Protein AF-A0A9E3ATW0-F1 (afdb_monomer_lite)

Secondary structure (DSSP, 8-state):
----THHHHHHHHHHHHHHHHHHHHHHHHHHTTSTTS--SHHHHHHHH-HHHHHHHHHHHHHHHHHHHHHHHHHHHHHHHHHHT-GGGGGG-

Structure (mmCIF, N/CA/C/O backbone):
data_AF-A0A9E3ATW0-F1
#
_entry.id   AF-A0A9E3ATW0-F1
#
loop_
_atom_site.group_PDB
_atom_site.id
_atom_site.type_symbol
_atom_site.label_atom_id
_atom_site.label_alt_id
_atom_site.label_comp_id
_atom_site.label_asym_id
_atom_site.label_entity_id
_atom_site.label_seq_id
_atom_site.pdbx_PDB_ins_code
_atom_site.Cartn_x
_atom_site.Cartn_y
_atom_site.Cartn_z
_atom_site.occupancy
_atom_site.B_iso_or_equiv
_atom_site.auth_seq_id
_atom_site.auth_comp_id
_atom_site.auth_asym_id
_atom_site.auth_atom_id
_atom_site.pdbx_PDB_model_num
ATOM 1 N N . MET A 1 1 ? 36.722 9.063 16.324 1.00 50.62 1 MET A N 1
ATOM 2 C CA . MET A 1 1 ? 35.444 9.549 16.896 1.00 50.62 1 MET A CA 1
ATOM 3 C C . MET A 1 1 ? 34.434 8.403 16.854 1.00 50.62 1 MET A C 1
ATOM 5 O O . MET A 1 1 ? 34.062 7.987 15.764 1.00 50.62 1 MET A O 1
ATOM 9 N N . LYS A 1 2 ? 34.054 7.812 17.998 1.00 58.03 2 LYS A N 1
ATOM 10 C CA . LYS A 1 2 ? 33.007 6.772 18.049 1.00 58.03 2 LYS A CA 1
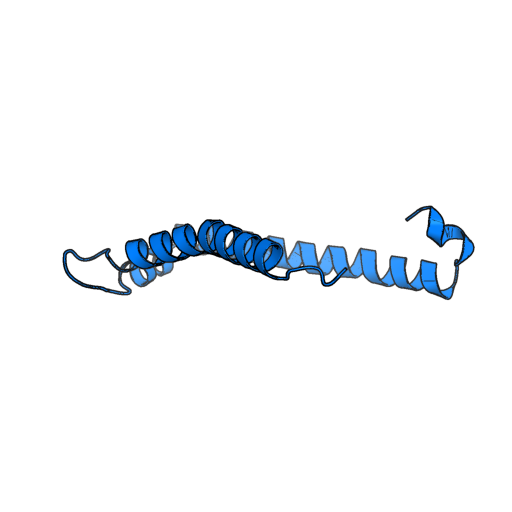ATOM 11 C C . LYS A 1 2 ? 31.664 7.471 17.833 1.00 58.03 2 LYS A C 1
ATOM 13 O O . LYS A 1 2 ? 31.165 8.117 18.746 1.00 58.03 2 LYS A O 1
ATOM 18 N N . SER A 1 3 ? 31.129 7.408 16.615 1.00 66.94 3 SER A N 1
ATOM 19 C CA . SER A 1 3 ? 29.799 7.947 16.323 1.00 66.94 3 SER A CA 1
ATOM 20 C C . SER A 1 3 ? 28.778 7.243 17.219 1.00 66.94 3 SER A C 1
ATOM 22 O O . SER A 1 3 ? 28.642 6.016 17.172 1.00 66.94 3 SER A O 1
ATOM 24 N N . SER A 1 4 ? 28.122 8.004 18.095 1.00 76.06 4 SER A N 1
ATOM 25 C CA . SER A 1 4 ? 27.060 7.480 18.948 1.00 76.06 4 SER A CA 1
ATOM 26 C C . SER A 1 4 ? 25.891 7.067 18.059 1.00 76.06 4 SER A C 1
ATOM 28 O O . SER A 1 4 ? 25.271 7.901 17.402 1.00 76.06 4 SER A O 1
ATOM 30 N N . ARG A 1 5 ? 25.571 5.769 18.040 1.00 83.25 5 ARG A N 1
ATOM 31 C CA . ARG A 1 5 ? 24.447 5.219 17.262 1.00 83.25 5 ARG A CA 1
ATOM 32 C C . ARG A 1 5 ? 23.075 5.637 17.812 1.00 83.25 5 ARG A C 1
ATOM 34 O O . ARG A 1 5 ? 22.063 5.270 17.230 1.00 83.25 5 ARG A O 1
ATOM 41 N N . PHE A 1 6 ? 23.026 6.395 18.907 1.00 90.06 6 PHE A N 1
ATOM 42 C CA . PHE A 1 6 ? 21.786 6.771 19.583 1.00 90.06 6 PHE A CA 1
ATOM 43 C C . PHE A 1 6 ? 20.873 7.660 18.723 1.00 90.06 6 PHE A C 1
ATOM 45 O O . PHE A 1 6 ? 19.688 7.369 18.598 1.00 90.06 6 PHE A O 1
ATOM 52 N N . GLY A 1 7 ? 21.421 8.690 18.067 1.00 92.75 7 GLY A N 1
ATOM 53 C CA . GLY A 1 7 ? 20.641 9.610 17.224 1.00 92.75 7 GLY A CA 1
ATOM 54 C C . GLY A 1 7 ? 19.879 8.911 16.086 1.00 92.75 7 GLY A C 1
ATOM 55 O O . GLY A 1 7 ? 18.665 9.086 15.984 1.00 92.75 7 GLY A O 1
ATOM 56 N N . PRO A 1 8 ? 20.542 8.067 15.269 1.00 94.62 8 PRO A N 1
ATOM 57 C CA . PRO A 1 8 ? 19.867 7.284 14.234 1.00 94.62 8 PRO A CA 1
ATOM 58 C C . PRO A 1 8 ? 18.754 6.372 14.767 1.00 94.62 8 PRO A C 1
ATOM 60 O O . PRO A 1 8 ? 17.688 6.302 14.164 1.00 94.62 8 PRO A O 1
ATOM 63 N N . TRP A 1 9 ? 18.957 5.707 15.910 1.00 95.25 9 TRP A N 1
ATOM 64 C CA . TRP A 1 9 ? 17.927 4.848 16.509 1.00 95.25 9 TRP A CA 1
ATOM 65 C C . TRP A 1 9 ? 16.701 5.634 16.976 1.00 95.25 9 TRP A C 1
ATOM 67 O O . TRP A 1 9 ? 15.577 5.184 16.761 1.00 95.25 9 TRP A O 1
ATOM 77 N N . VAL A 1 10 ? 16.897 6.824 17.553 1.00 96.56 10 VAL A N 1
ATOM 78 C CA . VAL A 1 10 ? 15.790 7.721 17.919 1.00 96.56 10 VAL A CA 1
ATOM 79 C C . VAL A 1 10 ? 15.022 8.169 16.673 1.00 96.56 10 VAL A C 1
ATOM 81 O O . VAL A 1 10 ? 13.795 8.113 16.665 1.00 96.56 10 VAL A O 1
ATOM 84 N N . ALA A 1 11 ? 15.719 8.542 15.596 1.00 96.06 11 ALA A N 1
ATOM 85 C CA . ALA A 1 11 ? 15.076 8.926 14.338 1.00 96.06 11 ALA A CA 1
ATOM 86 C C . ALA A 1 11 ? 14.249 7.777 13.732 1.00 96.06 11 ALA A C 1
ATOM 88 O O . ALA A 1 11 ? 13.113 7.993 13.314 1.00 96.06 11 ALA A O 1
ATOM 89 N N . ILE A 1 12 ?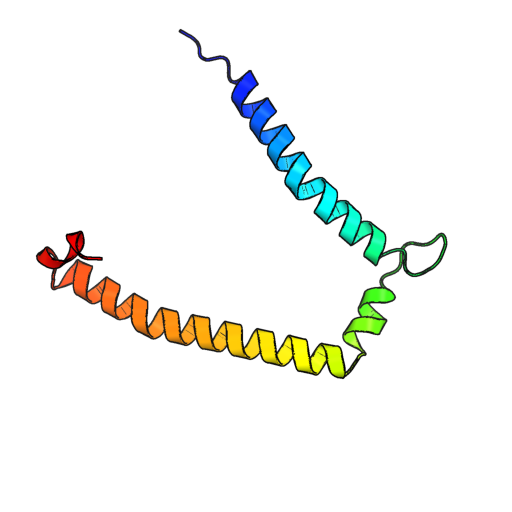 14.779 6.547 13.746 1.00 96.81 12 ILE A N 1
ATOM 90 C CA . ILE A 1 12 ? 14.052 5.349 13.303 1.00 96.81 12 ILE A CA 1
ATOM 91 C C . ILE A 1 12 ? 12.817 5.109 14.174 1.00 96.81 12 ILE A C 1
ATOM 93 O O . ILE A 1 12 ? 11.744 4.847 13.633 1.00 96.81 12 ILE A O 1
ATOM 97 N N . ALA A 1 13 ? 12.937 5.212 15.500 1.00 97.31 13 ALA A N 1
ATOM 98 C CA . ALA A 1 13 ? 11.816 5.006 16.414 1.00 97.31 13 ALA A CA 1
ATOM 99 C C . A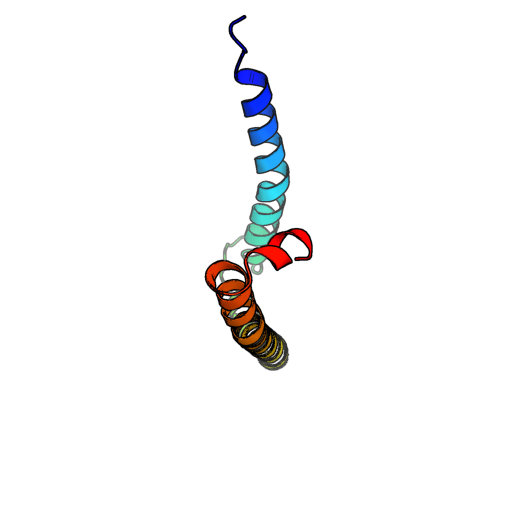LA A 1 13 ? 10.695 6.027 16.169 1.00 97.31 13 ALA A C 1
ATOM 101 O O . ALA A 1 13 ? 9.532 5.642 16.061 1.00 97.31 13 ALA A O 1
ATOM 102 N N . ILE A 1 14 ? 11.046 7.306 16.005 1.00 98.06 14 ILE A N 1
ATOM 103 C CA . ILE A 1 14 ? 10.083 8.375 15.715 1.00 98.06 14 ILE A CA 1
ATOM 104 C C . ILE A 1 14 ? 9.427 8.159 14.351 1.00 98.06 14 ILE A C 1
ATOM 106 O O . ILE A 1 14 ? 8.204 8.200 14.261 1.00 98.06 14 ILE A O 1
ATOM 110 N N . GLY A 1 15 ? 10.210 7.886 13.302 1.00 97.69 15 GLY A N 1
ATOM 111 C CA . GLY A 1 15 ? 9.667 7.619 11.968 1.00 97.69 15 GLY A CA 1
ATOM 112 C C . G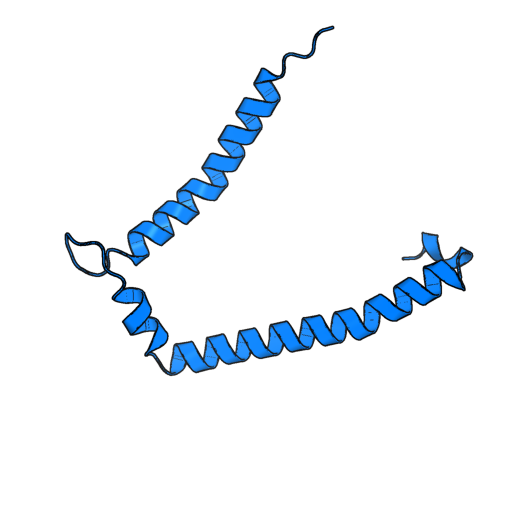LY A 1 15 ? 8.730 6.411 11.970 1.00 97.69 15 GLY A C 1
ATOM 113 O O . GLY A 1 15 ? 7.620 6.475 11.453 1.00 97.69 15 GLY A O 1
ATOM 114 N N . THR A 1 16 ? 9.131 5.332 12.641 1.00 98.00 16 THR A N 1
ATOM 115 C CA . THR A 1 16 ? 8.313 4.122 12.780 1.00 98.00 16 THR A CA 1
ATOM 116 C C . THR A 1 16 ? 7.011 4.415 13.517 1.00 98.00 16 THR A C 1
ATOM 118 O O . THR A 1 16 ? 5.948 4.032 13.040 1.00 98.00 16 THR A O 1
ATOM 121 N N . ALA A 1 17 ? 7.066 5.126 14.645 1.00 98.19 17 ALA A N 1
ATOM 122 C CA . ALA A 1 17 ? 5.877 5.512 15.396 1.00 98.19 17 ALA A CA 1
ATOM 123 C C . ALA A 1 17 ? 4.943 6.396 14.555 1.00 98.19 17 ALA A C 1
ATOM 125 O O . ALA A 1 17 ? 3.739 6.152 14.518 1.00 98.19 17 ALA A O 1
ATOM 126 N N . TYR A 1 18 ? 5.499 7.367 13.828 1.00 97.62 18 TYR A N 1
ATOM 127 C CA . TYR A 1 18 ? 4.749 8.274 12.962 1.00 97.62 18 TYR A CA 1
ATOM 128 C C . TYR A 1 18 ? 3.968 7.536 11.864 1.00 97.62 18 TYR A C 1
ATOM 130 O O . TYR A 1 18 ? 2.817 7.878 11.610 1.00 97.62 18 TYR A O 1
ATOM 138 N N . PHE A 1 19 ? 4.552 6.500 11.250 1.00 97.19 19 PHE A N 1
ATOM 139 C CA . PHE A 1 19 ? 3.870 5.711 10.216 1.00 97.19 19 PHE A CA 1
ATOM 140 C C . PHE A 1 19 ? 2.975 4.598 10.779 1.00 97.19 19 PHE A C 1
ATOM 142 O O . PHE A 1 19 ? 1.873 4.388 10.276 1.00 97.19 19 PHE A O 1
ATOM 149 N N . LEU A 1 20 ? 3.414 3.872 11.812 1.00 98.00 20 LEU A N 1
ATOM 150 C CA . LEU A 1 20 ? 2.698 2.690 12.303 1.00 98.00 20 LEU A CA 1
ATOM 151 C C . LEU A 1 20 ? 1.538 3.023 13.236 1.00 98.00 20 LEU A C 1
ATOM 153 O O . LEU A 1 20 ? 0.520 2.339 13.169 1.00 98.00 20 LEU A O 1
ATOM 157 N N . ILE A 1 21 ? 1.645 4.049 14.087 1.00 98.25 21 ILE A N 1
ATOM 158 C CA . ILE A 1 21 ? 0.565 4.384 15.030 1.00 98.25 21 ILE A CA 1
ATOM 159 C C . ILE A 1 21 ? -0.748 4.693 14.285 1.00 98.25 21 ILE A C 1
ATOM 161 O O . ILE A 1 21 ? -1.766 4.100 14.648 1.00 98.25 21 ILE A O 1
ATOM 165 N N . PRO A 1 22 ? -0.771 5.521 13.219 1.00 97.94 22 PRO A N 1
ATOM 166 C CA . PRO A 1 22 ? -1.993 5.754 12.446 1.00 97.94 22 PRO A CA 1
ATOM 167 C C . PRO A 1 22 ? -2.550 4.489 11.775 1.00 97.94 22 PRO A C 1
ATOM 169 O O . PRO A 1 22 ? -3.764 4.285 11.742 1.00 97.94 22 PRO A O 1
ATOM 172 N N . LEU A 1 23 ? -1.684 3.606 11.269 1.00 97.69 23 LEU A N 1
ATOM 173 C CA . LEU A 1 23 ? -2.111 2.341 10.658 1.00 97.69 23 LEU A CA 1
ATOM 174 C C . LEU A 1 23 ? -2.742 1.401 11.691 1.00 97.69 23 LEU A C 1
ATOM 176 O O . LEU A 1 23 ? -3.799 0.825 11.448 1.00 97.69 23 LEU A O 1
ATOM 180 N N . ILE A 1 24 ? -2.138 1.295 12.875 1.00 97.44 24 ILE A N 1
ATOM 181 C CA . ILE A 1 24 ? -2.683 0.499 13.979 1.00 97.44 24 ILE A CA 1
ATOM 182 C C . ILE A 1 24 ? -4.012 1.094 14.455 1.00 97.44 24 ILE A C 1
ATOM 184 O O . ILE A 1 24 ? -4.959 0.349 14.686 1.00 97.44 24 ILE A O 1
ATOM 188 N N . ALA A 1 25 ? -4.113 2.422 14.557 1.00 96.38 25 ALA A N 1
ATOM 189 C CA . ALA A 1 25 ? -5.342 3.096 14.965 1.00 96.38 25 ALA A CA 1
ATOM 190 C C . ALA A 1 25 ? -6.491 2.866 13.970 1.00 96.38 25 ALA A C 1
ATOM 192 O O . ALA A 1 25 ? -7.607 2.559 14.381 1.00 96.38 25 ALA A O 1
ATOM 193 N N . THR A 1 26 ? -6.230 2.963 12.662 1.00 96.19 26 THR A N 1
ATOM 194 C CA . THR A 1 26 ? -7.255 2.691 11.637 1.00 96.19 26 THR A CA 1
ATOM 195 C C . THR A 1 26 ? -7.673 1.221 11.627 1.00 96.19 26 THR A C 1
ATOM 197 O O . THR A 1 26 ? -8.864 0.924 11.512 1.00 96.19 26 THR A O 1
ATOM 200 N N . PHE A 1 27 ? -6.729 0.299 11.827 1.00 94.94 27 PHE A N 1
ATOM 201 C CA . PHE A 1 27 ? -7.029 -1.122 11.982 1.00 94.94 27 PHE A CA 1
ATOM 202 C C . PHE A 1 27 ? -7.881 -1.400 13.229 1.00 94.94 27 PHE A C 1
ATOM 204 O O . PHE A 1 27 ? -8.907 -2.072 13.140 1.00 94.94 27 PHE A O 1
ATOM 211 N N . GLU A 1 28 ? -7.520 -0.840 14.382 1.00 94.31 28 GLU A N 1
ATOM 212 C CA . GLU A 1 28 ? -8.283 -1.002 15.622 1.00 94.31 28 GLU A CA 1
ATOM 213 C C . GLU A 1 28 ? -9.706 -0.440 15.500 1.00 94.31 28 GLU A C 1
ATOM 215 O O . GLU A 1 28 ? -10.674 -1.116 15.860 1.00 94.31 28 GLU A O 1
ATOM 220 N N . PHE A 1 29 ? -9.844 0.740 14.891 1.00 92.69 29 PHE A N 1
ATOM 221 C CA . PHE A 1 29 ? -11.139 1.350 14.613 1.00 92.69 29 PHE A CA 1
ATOM 222 C C . PHE A 1 29 ? -11.999 0.468 13.700 1.00 92.69 29 PHE A C 1
ATOM 224 O O . PHE A 1 29 ? -13.188 0.281 13.960 1.00 92.69 29 PHE A O 1
ATOM 231 N N . SER A 1 30 ? -11.398 -0.140 12.672 1.00 93.62 30 SER A N 1
ATOM 232 C CA . SER A 1 30 ? -12.114 -1.032 11.753 1.00 93.62 30 SER A CA 1
ATOM 233 C C . SER A 1 30 ? -12.709 -2.268 12.446 1.00 93.62 30 SER A C 1
ATOM 235 O O . SER A 1 30 ? -13.759 -2.759 12.034 1.00 93.62 30 SER A O 1
ATOM 237 N N . LEU A 1 31 ? -12.097 -2.740 13.541 1.00 93.88 31 LEU A N 1
ATOM 238 C CA . LEU A 1 31 ? -12.585 -3.884 14.322 1.00 93.88 31 LEU A CA 1
ATOM 239 C C . LEU A 1 31 ? -13.710 -3.515 15.299 1.00 93.88 31 LEU A C 1
ATOM 241 O O . LEU A 1 31 ? -14.438 -4.390 15.771 1.00 93.88 31 LEU A O 1
ATOM 245 N N . ARG A 1 32 ? -13.876 -2.231 15.621 1.00 91.75 32 ARG A N 1
ATOM 246 C CA . ARG A 1 32 ? -14.841 -1.739 16.616 1.00 91.75 32 ARG A CA 1
ATOM 247 C C . ARG A 1 32 ? -16.188 -1.337 16.015 1.00 91.75 32 ARG A C 1
ATOM 249 O O . ARG A 1 32 ? -16.861 -0.450 16.533 1.00 91.75 32 ARG A O 1
ATOM 256 N N . MET A 1 33 ? -16.621 -2.013 14.948 1.00 88.12 33 MET A N 1
ATOM 257 C CA . MET A 1 33 ? -17.949 -1.777 14.364 1.00 88.12 33 MET A CA 1
ATOM 258 C C . MET A 1 33 ? -19.080 -2.051 15.368 1.00 88.12 33 MET A C 1
ATOM 260 O O . MET A 1 33 ? -20.071 -1.321 15.407 1.00 88.12 33 MET A O 1
ATOM 264 N N . ARG A 1 34 ? -18.917 -3.070 16.222 1.00 86.56 34 ARG A N 1
ATOM 265 C CA . ARG A 1 34 ? -19.816 -3.348 17.348 1.00 86.56 34 ARG A CA 1
ATOM 266 C C . ARG A 1 34 ? -19.340 -2.612 18.598 1.00 86.56 34 ARG A C 1
ATOM 268 O O . ARG A 1 34 ? -18.173 -2.701 18.978 1.00 86.56 34 ARG A O 1
ATOM 275 N N . ARG A 1 35 ? -20.255 -1.921 19.289 1.00 84.38 35 ARG A N 1
ATOM 276 C CA . ARG A 1 35 ? -19.934 -1.231 20.550 1.00 84.38 35 ARG A CA 1
ATOM 277 C C . ARG A 1 35 ? -19.429 -2.230 21.593 1.00 84.38 35 ARG A C 1
ATOM 279 O O . ARG A 1 35 ? -20.110 -3.201 21.905 1.00 84.38 35 ARG A O 1
ATOM 286 N N . GLY A 1 36 ? -18.252 -1.953 22.150 1.00 84.56 36 GLY A N 1
ATOM 287 C CA . GLY A 1 36 ? -17.674 -2.716 23.258 1.00 84.56 36 GLY A CA 1
ATOM 288 C C . GLY A 1 36 ? -17.069 -4.073 22.888 1.00 84.56 36 GLY A C 1
ATOM 289 O O . GLY A 1 36 ? -16.687 -4.807 23.794 1.00 84.56 36 GLY A O 1
ATOM 290 N N . GLN A 1 37 ? -16.967 -4.430 21.600 1.00 89.75 37 GLN A N 1
ATOM 291 C CA . GLN A 1 37 ? -16.392 -5.708 21.165 1.00 89.75 37 GLN A CA 1
ATOM 292 C C . GLN A 1 37 ? -15.523 -5.539 19.915 1.00 89.75 37 GLN A C 1
ATOM 294 O O . GLN A 1 37 ? -15.870 -4.786 19.006 1.00 89.75 37 GLN A O 1
ATOM 299 N N . TYR A 1 38 ? -14.416 -6.281 19.842 1.00 90.81 38 TYR A N 1
ATOM 300 C CA . TYR A 1 38 ? -13.671 -6.435 18.594 1.00 90.81 38 TYR A CA 1
ATOM 301 C C . TYR A 1 38 ? -14.360 -7.471 17.712 1.00 90.81 38 TYR A C 1
ATOM 303 O O . TYR A 1 38 ? -14.660 -8.581 18.150 1.00 90.81 38 TYR A O 1
ATOM 311 N N . SER A 1 39 ? -14.620 -7.107 16.463 1.00 92.44 39 SER A N 1
ATOM 312 C CA . SER A 1 39 ? -15.332 -7.952 15.513 1.00 92.44 39 SER A CA 1
ATOM 313 C C . SER A 1 39 ? -14.858 -7.697 14.087 1.00 92.44 39 SER A C 1
ATOM 315 O O . SER A 1 39 ? -14.567 -6.570 13.703 1.00 92.44 39 SER A O 1
ATOM 317 N N . PHE A 1 40 ? -14.861 -8.741 13.262 1.00 93.94 40 PHE A N 1
ATOM 318 C CA . PHE A 1 40 ? -14.601 -8.623 11.823 1.00 93.94 40 PHE A CA 1
ATOM 319 C C . PHE A 1 40 ? -15.864 -8.271 11.017 1.00 93.94 40 PHE A C 1
ATOM 321 O O . PHE A 1 40 ? -15.938 -8.534 9.817 1.00 93.94 40 PHE A O 1
ATOM 328 N N . GLU A 1 41 ? -16.893 -7.719 11.663 1.00 93.06 41 GLU A N 1
ATOM 329 C CA . GLU A 1 41 ? -18.172 -7.446 11.008 1.00 93.06 41 GLU A CA 1
ATOM 330 C C . GLU A 1 41 ? -18.049 -6.376 9.921 1.00 93.06 41 GLU A C 1
ATOM 332 O O . GLU A 1 41 ? -18.614 -6.558 8.845 1.00 93.06 41 GLU A O 1
ATOM 337 N N . ALA A 1 42 ? -17.223 -5.344 10.136 1.00 92.12 42 ALA A N 1
ATOM 338 C CA . ALA A 1 42 ? -16.951 -4.320 9.124 1.00 92.12 42 ALA A CA 1
ATOM 339 C C . ALA A 1 42 ? -16.455 -4.932 7.814 1.00 92.12 42 ALA A C 1
ATOM 341 O O . ALA A 1 42 ? -16.951 -4.598 6.741 1.00 92.12 42 ALA A O 1
ATOM 342 N N . TYR A 1 43 ? -15.533 -5.891 7.901 1.00 94.12 43 TYR A N 1
ATOM 343 C CA . TYR A 1 43 ? -15.012 -6.584 6.729 1.00 94.12 43 TYR A CA 1
ATOM 344 C C . TYR A 1 43 ? -16.085 -7.421 6.038 1.00 94.12 43 TYR A C 1
ATOM 346 O O . TYR A 1 43 ? -16.170 -7.396 4.817 1.00 94.12 43 TYR A O 1
ATOM 354 N N . ARG A 1 44 ? -16.939 -8.125 6.792 1.00 93.19 44 ARG A N 1
ATOM 355 C CA . ARG A 1 44 ? -18.051 -8.886 6.197 1.00 93.19 44 ARG A CA 1
ATOM 356 C C . ARG A 1 44 ? -19.021 -7.978 5.448 1.00 93.19 44 ARG A C 1
ATOM 358 O O . ARG A 1 44 ? -19.410 -8.317 4.338 1.00 93.19 44 ARG A O 1
ATOM 365 N N . VAL A 1 45 ? -19.385 -6.840 6.037 1.00 94.44 45 VAL A N 1
ATOM 366 C CA . VAL A 1 45 ? -20.321 -5.880 5.434 1.00 94.44 45 VAL A CA 1
ATOM 367 C C . VAL A 1 45 ? -19.728 -5.260 4.170 1.00 94.44 45 VAL A C 1
ATOM 369 O O . VAL A 1 45 ? -20.376 -5.280 3.130 1.00 94.44 45 VAL A O 1
ATOM 372 N N . VAL A 1 46 ? -18.485 -4.771 4.227 1.00 94.00 46 VAL A N 1
ATOM 373 C CA . VAL A 1 46 ? -17.817 -4.147 3.072 1.00 94.00 46 VAL A CA 1
ATOM 374 C C . VAL A 1 46 ? -17.585 -5.154 1.947 1.00 94.00 46 VAL A C 1
ATOM 376 O O . VAL A 1 46 ? -17.848 -4.852 0.788 1.00 94.00 46 VAL A O 1
ATOM 379 N N . LEU A 1 47 ? -17.130 -6.370 2.266 1.00 94.25 47 LEU A N 1
ATOM 380 C CA . LEU A 1 47 ? -16.886 -7.398 1.253 1.00 94.25 47 LEU A CA 1
ATOM 381 C C . LEU A 1 47 ? -18.177 -7.954 0.645 1.00 94.25 47 LEU A C 1
ATOM 383 O O . LEU A 1 47 ? -18.128 -8.472 -0.466 1.00 94.25 47 LEU A O 1
ATOM 387 N N . ALA A 1 48 ? -19.313 -7.855 1.336 1.00 96.00 48 ALA A N 1
ATOM 388 C CA . ALA A 1 48 ? -20.618 -8.221 0.793 1.00 96.00 48 ALA A CA 1
ATOM 389 C C . ALA A 1 48 ? -21.249 -7.114 -0.073 1.00 96.00 48 ALA A C 1
ATOM 391 O O . ALA A 1 48 ? -22.219 -7.393 -0.775 1.00 96.00 48 ALA A O 1
ATOM 392 N N . ASP A 1 49 ? -20.724 -5.883 -0.047 1.00 97.31 49 ASP A N 1
ATOM 393 C CA . ASP A 1 49 ? -21.242 -4.768 -0.844 1.00 97.31 49 ASP A CA 1
ATOM 394 C C . ASP A 1 49 ? -20.868 -4.930 -2.336 1.00 97.31 49 ASP A C 1
ATOM 396 O O . ASP A 1 49 ? -19.682 -4.870 -2.691 1.00 97.31 49 ASP A O 1
ATOM 400 N N . PRO A 1 50 ? -21.851 -5.070 -3.251 1.00 97.06 50 PRO A N 1
ATOM 401 C CA . PRO A 1 50 ? -21.586 -5.203 -4.683 1.00 97.06 50 PRO A CA 1
ATO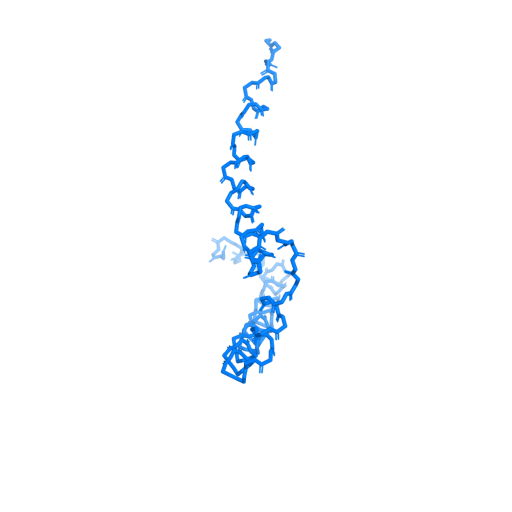M 402 C C . PRO A 1 50 ? -20.849 -4.000 -5.287 1.00 97.06 50 PRO A C 1
ATOM 404 O O . PRO A 1 50 ? -20.067 -4.156 -6.226 1.00 97.06 50 PRO A O 1
ATOM 407 N N . ARG A 1 51 ? -21.066 -2.785 -4.761 1.00 97.31 51 ARG A N 1
ATOM 408 C CA . ARG A 1 51 ? -20.392 -1.572 -5.255 1.00 97.31 51 ARG A CA 1
ATOM 409 C C . ARG A 1 51 ? -18.914 -1.577 -4.899 1.00 97.31 51 ARG A C 1
ATOM 411 O O . ARG A 1 51 ? -18.085 -1.179 -5.725 1.00 97.31 51 ARG A O 1
ATOM 418 N N . PHE A 1 52 ? -18.590 -2.042 -3.692 1.00 96.81 52 PHE A N 1
ATOM 419 C CA . PHE A 1 52 ? -17.211 -2.229 -3.262 1.00 96.81 52 PHE A CA 1
ATOM 420 C C . PHE A 1 52 ? -16.522 -3.267 -4.146 1.00 96.81 52 PHE A C 1
ATOM 422 O O . PHE A 1 52 ? -15.472 -2.971 -4.709 1.00 96.81 52 PHE A O 1
ATOM 429 N N . GLN A 1 53 ? -17.141 -4.436 -4.347 1.00 97.50 53 GLN A N 1
ATOM 430 C CA . GLN A 1 53 ? -16.593 -5.492 -5.204 1.00 97.50 53 GLN A CA 1
ATOM 431 C C . GLN A 1 53 ? -16.322 -5.003 -6.633 1.00 97.50 53 GLN A C 1
ATOM 433 O O . GLN A 1 53 ? -15.242 -5.251 -7.168 1.00 97.50 53 GLN A O 1
ATOM 438 N N . ALA A 1 54 ? -17.263 -4.266 -7.231 1.00 97.94 54 ALA A N 1
ATOM 439 C CA . ALA A 1 54 ? -17.105 -3.724 -8.578 1.00 97.94 54 ALA A CA 1
ATOM 440 C C . ALA A 1 54 ? -15.944 -2.719 -8.663 1.00 97.94 54 ALA A C 1
ATOM 442 O O . ALA A 1 54 ? -15.085 -2.830 -9.537 1.00 97.94 54 ALA A O 1
ATOM 443 N N . SER A 1 55 ? -15.885 -1.764 -7.732 1.00 97.88 55 SER A N 1
ATOM 444 C CA . SER A 1 55 ? -14.870 -0.700 -7.744 1.00 97.88 55 SER A CA 1
ATOM 445 C C . SER A 1 55 ? -13.474 -1.226 -7.397 1.00 97.88 55 SER A C 1
ATOM 447 O O . SER A 1 55 ? -12.488 -0.885 -8.057 1.00 97.88 55 SER A O 1
ATOM 449 N N . PHE A 1 56 ? -13.388 -2.081 -6.375 1.00 97.75 56 PHE A N 1
ATOM 450 C CA . PHE A 1 56 ? -12.146 -2.715 -5.945 1.00 97.75 56 PHE A CA 1
ATOM 451 C C . PHE A 1 56 ? -11.619 -3.651 -7.033 1.00 97.75 56 PHE A C 1
ATOM 453 O O . PHE A 1 56 ? -10.473 -3.509 -7.446 1.00 97.75 56 PHE A O 1
ATOM 460 N N . GLY A 1 57 ? -12.472 -4.530 -7.569 1.00 97.81 57 GLY A N 1
ATOM 461 C CA . GLY A 1 57 ? -12.106 -5.457 -8.638 1.00 97.81 57 GLY A CA 1
ATOM 462 C C . GLY A 1 57 ? -11.640 -4.740 -9.903 1.00 97.81 57 GLY A C 1
ATOM 463 O O . GLY A 1 57 ? -10.605 -5.103 -10.460 1.00 97.81 57 GLY A O 1
ATOM 464 N N . TYR A 1 58 ? -12.336 -3.674 -10.315 1.00 98.25 58 TYR A N 1
ATOM 465 C CA . TYR A 1 58 ? -11.905 -2.834 -11.434 1.00 98.25 58 TYR A CA 1
ATOM 466 C C . TYR A 1 58 ? -10.516 -2.225 -11.195 1.00 98.25 58 TYR A C 1
ATOM 468 O O . TYR A 1 58 ? -9.635 -2.326 -12.050 1.00 98.25 58 TYR A O 1
ATOM 476 N N . SER A 1 59 ? -10.289 -1.647 -10.013 1.00 98.31 59 SER A N 1
ATOM 477 C CA . SER A 1 59 ? -9.001 -1.039 -9.661 1.00 98.31 59 SER A CA 1
ATOM 478 C C . SER A 1 59 ? -7.872 -2.072 -9.628 1.00 98.31 59 SER A C 1
ATOM 480 O O . SER A 1 59 ? -6.797 -1.825 -10.172 1.00 98.31 59 SER A O 1
ATOM 482 N N . THR A 1 60 ? -8.114 -3.250 -9.045 1.00 98.31 60 THR A N 1
ATOM 483 C CA . THR A 1 60 ? -7.156 -4.363 -9.029 1.00 98.31 60 THR A CA 1
ATOM 484 C C . THR A 1 60 ? -6.832 -4.842 -10.442 1.00 98.31 60 THR A C 1
ATOM 486 O O . THR A 1 60 ? -5.658 -5.018 -10.768 1.00 98.31 60 THR A O 1
ATOM 489 N N . LEU A 1 61 ? -7.843 -5.006 -11.300 1.00 98.62 61 LEU A N 1
ATOM 490 C CA . LEU A 1 61 ? -7.659 -5.430 -12.686 1.00 98.62 61 LEU A CA 1
ATOM 491 C C . LEU A 1 61 ? -6.783 -4.439 -13.460 1.00 98.62 61 LEU A C 1
ATOM 493 O O . LEU A 1 61 ? -5.805 -4.844 -14.088 1.00 98.62 61 LEU A O 1
ATOM 497 N N . ILE A 1 62 ? -7.099 -3.143 -13.383 1.00 98.56 62 ILE A N 1
ATOM 498 C CA . ILE A 1 62 ? -6.334 -2.094 -14.067 1.00 98.56 62 ILE A CA 1
ATOM 499 C C . ILE A 1 62 ? -4.913 -1.983 -13.510 1.00 98.56 62 ILE A C 1
ATOM 501 O O . ILE A 1 62 ? -3.971 -1.836 -14.289 1.00 98.56 62 ILE A O 1
ATOM 505 N N . ALA A 1 63 ? -4.723 -2.103 -12.193 1.00 98.56 63 ALA A N 1
ATOM 506 C CA . ALA A 1 63 ? -3.394 -2.098 -11.588 1.00 98.56 63 ALA A CA 1
ATOM 507 C C . ALA A 1 63 ? -2.532 -3.256 -12.114 1.00 98.56 63 ALA A C 1
ATOM 509 O O . ALA A 1 63 ? -1.407 -3.030 -12.557 1.00 98.56 63 ALA A O 1
ATOM 510 N N . ILE A 1 64 ? -3.071 -4.480 -12.141 1.00 98.75 64 ILE A N 1
ATOM 511 C CA . ILE A 1 64 ? -2.363 -5.656 -12.667 1.00 98.75 64 ILE A CA 1
ATOM 512 C C . ILE A 1 64 ? -2.060 -5.483 -14.157 1.00 98.75 64 ILE A C 1
ATOM 514 O O . ILE A 1 64 ? -0.920 -5.688 -14.569 1.00 98.75 64 ILE A O 1
ATOM 518 N N . ALA A 1 65 ? -3.043 -5.066 -14.960 1.00 98.56 65 ALA A N 1
ATOM 519 C CA . ALA A 1 65 ? -2.847 -4.828 -16.388 1.00 98.56 65 ALA A CA 1
ATOM 520 C C . ALA A 1 65 ? -1.738 -3.793 -16.642 1.00 98.56 65 ALA A C 1
ATOM 522 O O . ALA A 1 65 ? -0.874 -4.001 -17.493 1.00 98.56 65 ALA A O 1
ATOM 523 N N . THR A 1 66 ? -1.713 -2.718 -15.850 1.00 98.12 66 THR A N 1
ATOM 524 C CA . THR A 1 66 ? -0.690 -1.668 -15.932 1.00 98.12 66 THR A CA 1
ATOM 525 C C . THR A 1 66 ? 0.691 -2.192 -15.549 1.00 98.12 66 THR A C 1
ATOM 527 O O . THR A 1 66 ? 1.658 -1.903 -16.249 1.00 98.12 66 THR A O 1
ATOM 530 N N . ILE A 1 67 ? 0.802 -2.993 -14.483 1.00 98.19 67 ILE A N 1
ATOM 531 C CA . ILE A 1 67 ? 2.069 -3.623 -14.079 1.00 98.19 67 ILE A CA 1
ATOM 532 C C . ILE A 1 67 ? 2.581 -4.537 -15.189 1.00 98.19 67 ILE A C 1
ATOM 534 O O . ILE A 1 67 ? 3.739 -4.424 -15.578 1.00 98.19 67 ILE A O 1
ATOM 538 N N . VAL A 1 68 ? 1.729 -5.415 -15.724 1.00 98.56 68 VAL A N 1
ATOM 539 C CA . VAL A 1 68 ? 2.107 -6.338 -16.803 1.00 98.56 68 VAL A CA 1
ATOM 540 C C . VAL A 1 68 ? 2.575 -5.559 -18.026 1.00 98.56 68 VAL A C 1
ATOM 542 O O . VAL A 1 68 ? 3.655 -5.834 -18.542 1.00 98.56 68 VAL A O 1
ATOM 545 N N . MET A 1 69 ? 1.815 -4.551 -18.457 1.00 98.38 69 MET A N 1
ATOM 546 C CA . MET A 1 69 ? 2.190 -3.723 -19.602 1.00 98.38 69 MET A CA 1
ATOM 547 C C . MET A 1 69 ? 3.503 -2.972 -19.349 1.00 98.38 69 MET A C 1
ATOM 549 O O . MET A 1 69 ? 4.395 -2.983 -20.192 1.00 98.38 69 MET A O 1
ATOM 553 N N . GLY A 1 70 ? 3.658 -2.370 -18.168 1.00 97.69 70 GLY A N 1
ATOM 554 C CA . GLY A 1 70 ? 4.878 -1.677 -17.764 1.00 97.69 70 GLY A CA 1
ATOM 555 C C . GLY A 1 70 ? 6.092 -2.602 -17.767 1.00 97.69 70 GLY A C 1
ATOM 556 O O . GLY A 1 70 ? 7.116 -2.259 -18.344 1.00 97.69 70 GLY A O 1
ATOM 557 N N . VAL A 1 71 ? 5.971 -3.805 -17.207 1.00 97.62 71 VAL A N 1
ATOM 558 C CA . VAL A 1 71 ? 7.034 -4.823 -17.206 1.00 97.62 71 VAL A CA 1
ATOM 559 C C . VAL A 1 71 ? 7.375 -5.259 -18.630 1.00 97.62 71 VAL A C 1
ATOM 561 O O . VAL A 1 71 ? 8.552 -5.285 -18.988 1.00 97.62 71 VAL A O 1
ATOM 564 N N . LEU A 1 72 ? 6.370 -5.542 -19.462 1.00 97.12 72 LEU A N 1
ATOM 565 C CA . LEU A 1 72 ? 6.565 -5.933 -20.861 1.00 97.12 72 LEU A CA 1
ATOM 566 C C . LEU A 1 72 ? 7.246 -4.848 -21.698 1.00 97.12 72 LEU A C 1
ATOM 568 O O . LEU A 1 72 ? 7.903 -5.183 -22.675 1.00 97.12 72 LEU A O 1
ATOM 572 N N . LEU A 1 73 ? 7.113 -3.571 -21.341 1.00 95.56 73 LEU A N 1
ATOM 573 C CA . LEU A 1 73 ? 7.804 -2.474 -22.023 1.00 95.56 73 LEU A CA 1
ATOM 574 C C . LEU A 1 73 ? 9.198 -2.225 -21.438 1.00 95.56 73 LEU A C 1
ATOM 576 O O . LEU A 1 73 ? 10.183 -2.141 -22.174 1.00 95.56 73 LEU A O 1
ATOM 580 N N . ILE A 1 74 ? 9.290 -2.108 -20.112 1.00 95.06 74 ILE A N 1
ATOM 581 C CA . ILE A 1 74 ? 10.504 -1.687 -19.407 1.00 95.06 74 ILE A CA 1
ATOM 582 C C . ILE A 1 74 ? 11.564 -2.783 -19.451 1.00 95.06 74 ILE A C 1
ATOM 584 O O . ILE A 1 74 ? 12.709 -2.494 -19.784 1.00 95.06 74 ILE A O 1
ATOM 588 N N . VAL A 1 75 ? 11.209 -4.035 -19.153 1.00 95.06 75 VAL A N 1
ATOM 589 C CA . VAL A 1 75 ? 12.187 -5.129 -19.044 1.00 95.06 75 VAL A CA 1
ATOM 590 C C . VAL A 1 75 ? 12.946 -5.384 -20.349 1.00 95.06 75 VAL A C 1
ATOM 592 O O . VAL A 1 75 ? 14.178 -5.377 -20.299 1.00 95.06 75 VAL A O 1
ATOM 595 N N . PRO A 1 76 ? 12.303 -5.578 -21.520 1.00 91.75 76 PRO A N 1
ATOM 596 C CA . PRO A 1 76 ? 13.061 -5.804 -22.749 1.00 91.75 76 PRO A CA 1
ATOM 597 C C . PRO A 1 76 ? 13.881 -4.577 -23.147 1.00 91.75 76 PRO A C 1
ATOM 599 O O . PRO A 1 76 ? 15.003 -4.733 -23.624 1.00 91.75 76 PRO A O 1
ATOM 602 N N . THR A 1 77 ? 13.369 -3.367 -22.907 1.00 90.69 77 THR A N 1
ATOM 603 C CA . THR A 1 77 ? 14.097 -2.125 -23.195 1.00 90.69 77 THR A CA 1
ATOM 604 C C . THR A 1 77 ? 15.348 -2.007 -22.323 1.00 90.69 77 THR A C 1
ATOM 606 O O . THR A 1 77 ? 16.440 -1.786 -22.845 1.00 90.69 77 THR A O 1
ATOM 609 N N . ALA A 1 78 ? 15.222 -2.236 -21.014 1.00 88.62 78 ALA A N 1
ATOM 610 C CA . ALA A 1 78 ? 16.340 -2.232 -20.075 1.00 88.62 78 ALA A CA 1
ATOM 611 C C . ALA A 1 78 ? 17.384 -3.296 -20.447 1.00 88.62 78 ALA A C 1
ATOM 613 O O . ALA A 1 78 ? 18.566 -2.981 -20.575 1.00 88.62 78 ALA A O 1
ATOM 614 N N . TYR A 1 79 ? 16.943 -4.526 -20.732 1.00 89.31 79 TYR A N 1
ATOM 615 C CA . TYR A 1 79 ? 17.826 -5.619 -21.147 1.00 89.31 79 TYR A CA 1
ATOM 616 C C . TYR A 1 79 ? 18.597 -5.275 -22.431 1.00 89.31 79 TYR A C 1
ATOM 618 O O . TYR A 1 79 ? 19.809 -5.481 -22.520 1.00 89.31 79 TYR A O 1
ATOM 626 N N . TRP A 1 80 ? 17.918 -4.700 -23.427 1.00 88.19 80 TRP A N 1
ATOM 627 C CA . TRP A 1 80 ? 18.540 -4.327 -24.698 1.00 88.19 80 TRP A CA 1
ATOM 628 C C . TRP A 1 80 ? 19.571 -3.202 -24.540 1.00 88.19 80 TRP A C 1
ATOM 630 O O . TRP A 1 80 ? 20.641 -3.245 -25.158 1.00 88.19 80 TRP A O 1
ATOM 640 N N . ILE A 1 81 ? 19.278 -2.209 -23.696 1.00 86.31 81 ILE A N 1
ATOM 641 C CA . ILE A 1 81 ? 20.189 -1.096 -23.403 1.00 86.31 81 ILE A CA 1
ATOM 642 C C . ILE A 1 81 ? 21.422 -1.586 -22.644 1.00 86.31 81 ILE A C 1
ATOM 644 O O . ILE A 1 81 ? 22.546 -1.221 -22.997 1.00 86.31 81 ILE A O 1
ATOM 648 N N . GLU A 1 82 ? 21.242 -2.456 -21.653 1.00 80.94 82 GLU A N 1
ATOM 649 C CA . GLU A 1 82 ? 22.354 -2.965 -20.852 1.00 80.94 82 GLU A CA 1
ATOM 650 C C . GLU A 1 82 ? 23.281 -3.902 -21.634 1.00 80.94 82 GLU A C 1
ATOM 652 O O . GLU A 1 82 ? 24.504 -3.785 -21.504 1.00 80.94 82 GLU A O 1
ATOM 657 N N . LEU A 1 83 ? 22.735 -4.790 -22.475 1.00 79.00 83 LEU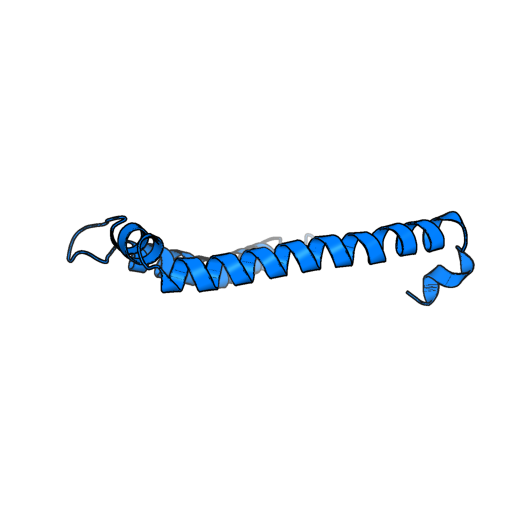 A N 1
ATOM 658 C CA . LEU A 1 83 ? 23.528 -5.812 -23.168 1.00 79.00 83 LEU A CA 1
ATOM 659 C C . LEU A 1 83 ? 24.013 -5.407 -24.556 1.00 79.00 83 LEU A C 1
ATOM 661 O O . LEU A 1 83 ? 25.125 -5.773 -24.934 1.00 79.00 83 LEU A O 1
ATOM 665 N N . LYS A 1 84 ? 23.207 -4.671 -25.332 1.00 72.31 84 LYS A N 1
ATOM 666 C CA . LYS A 1 84 ? 23.505 -4.399 -26.750 1.00 72.31 84 LYS A CA 1
ATOM 667 C C . LYS A 1 84 ? 23.842 -2.936 -27.032 1.00 72.31 84 LYS A C 1
ATOM 669 O O . LYS A 1 84 ? 24.599 -2.660 -27.959 1.00 72.31 84 LYS A O 1
ATOM 674 N N . LEU A 1 85 ? 23.339 -1.996 -26.228 1.00 75.50 85 LEU A N 1
ATOM 675 C CA . LEU A 1 85 ? 23.501 -0.551 -26.446 1.00 75.50 85 LEU A CA 1
ATOM 676 C C . LEU A 1 85 ? 24.097 0.162 -25.223 1.00 75.50 85 LEU A C 1
ATOM 678 O O . LEU A 1 85 ? 23.603 1.192 -24.768 1.00 75.50 85 LEU A O 1
ATOM 682 N N . ARG A 1 86 ? 25.240 -0.339 -24.738 1.00 70.12 86 ARG A N 1
ATOM 683 C CA . ARG A 1 86 ? 25.927 0.152 -23.526 1.00 70.12 86 ARG A CA 1
ATOM 684 C C . ARG A 1 86 ? 26.263 1.656 -23.539 1.00 70.12 86 ARG A C 1
ATOM 686 O O . ARG A 1 86 ? 26.423 2.245 -22.474 1.00 70.12 86 ARG A O 1
ATOM 693 N N . ARG A 1 87 ? 26.363 2.280 -24.725 1.00 72.31 87 ARG A N 1
ATOM 694 C CA . ARG A 1 87 ? 26.594 3.731 -24.910 1.00 72.31 87 ARG A CA 1
ATOM 695 C C . ARG A 1 87 ? 25.358 4.599 -24.631 1.00 72.31 87 ARG A C 1
ATOM 697 O O . ARG A 1 87 ? 25.528 5.789 -24.411 1.00 72.31 87 ARG A O 1
ATOM 704 N N . LEU A 1 88 ? 24.152 4.023 -24.619 1.00 75.25 88 LEU A N 1
ATOM 705 C CA . LEU A 1 88 ? 22.894 4.726 -24.321 1.00 75.25 88 LEU A CA 1
ATOM 706 C C . LEU A 1 88 ? 22.523 4.699 -22.827 1.00 75.25 88 LEU A C 1
ATOM 708 O O . LEU A 1 88 ? 21.547 5.325 -22.435 1.00 75.25 88 LEU A O 1
ATOM 712 N N . ARG A 1 89 ? 23.328 4.038 -21.980 1.00 66.69 89 ARG A N 1
ATOM 713 C CA . ARG A 1 89 ? 23.147 4.015 -20.516 1.00 66.69 89 ARG A CA 1
ATOM 714 C C . ARG A 1 89 ? 23.005 5.394 -19.842 1.00 66.69 89 ARG A C 1
ATOM 716 O O . ARG A 1 89 ? 22.244 5.446 -18.890 1.00 66.69 89 ARG A O 1
ATOM 723 N N . PRO A 1 90 ? 23.686 6.485 -20.256 1.00 76.75 90 PRO A N 1
ATOM 724 C CA . PRO A 1 90 ? 23.538 7.783 -19.586 1.00 76.75 90 PRO A CA 1
ATOM 725 C C . PRO A 1 90 ? 22.275 8.574 -19.980 1.00 76.75 90 PRO A C 1
ATOM 727 O O . PRO A 1 90 ? 22.103 9.686 -19.496 1.00 76.75 90 PRO A O 1
ATOM 730 N N . LEU A 1 91 ? 21.428 8.048 -20.874 1.00 70.00 91 LEU A N 1
ATOM 731 C CA . LEU A 1 91 ? 20.203 8.715 -21.347 1.00 70.00 91 LEU A CA 1
ATOM 732 C C . LEU A 1 91 ? 18.915 8.168 -20.704 1.00 70.00 91 LEU A C 1
ATOM 734 O O . LEU A 1 91 ? 17.848 8.722 -20.962 1.00 70.00 91 LEU A O 1
ATOM 738 N N . VAL A 1 92 ? 19.012 7.086 -19.924 1.00 64.06 92 VAL A N 1
ATOM 739 C CA . VAL A 1 92 ? 17.892 6.423 -19.229 1.00 64.06 92 VAL A CA 1
ATOM 740 C C . VAL A 1 92 ? 17.958 6.719 -17.742 1.00 64.06 92 VAL A C 1
ATOM 742 O O . VAL A 1 92 ? 19.085 6.675 -17.200 1.00 64.06 92 VAL A O 1
#

Foldseek 3Di:
DPPDCVVVVVVVVVVCCVPVVVVVVVVQVQQPPDPPDGHPVSVVVLVPDPVNCVVVVVVVVVVVVCVVVCCVPVVVVVVCCVPPVVVCVVVD

Radius of gyration: 23.39 Å; chains: 1; bounding box: 57×18×50 Å

Sequence (92 aa):
MKSSRFGPWVAIAIGTAYFLIPLIATFEFSLRMRRGQYSFEAYRVVLADPRFQASFGYSTLIAIATIVMGVLLIVPTAYWIELKLRRLRPLV

pLDDT: mean 90.87, std 10.24, range [50.62, 98.75]